Protein AF-S4PTS8-F1 (afdb_monomer_lite)

Organism: NCBI:txid116150

Secondary structure (DSSP, 8-state):
---------TTTS--HHHHHHHIIIIIGGGPPTT--------GGG---TTPPP-TTS-HHHHHHHHHHTT------

Sequence (76 aa):
FKSQTKLSDYHGDMNSVKFIDWLENQVLPNLLPNCVIVMDNEPYHTIQINKVPNMSSSKTDMIEWLYNKGLPFSPN

InterPro domains:
  IPR036397 Ribonuclease H superfamily [G3DSA:3.30.420.10] (1-75)

Foldseek 3Di:
DDDPDDPPPVVVPDALVVVVCCCVPPPVVPDDPPDDDDDDDDPSVDDDPLDQDDPPDDPVRNVVSCVVVVHDDDDD

Structure (mmCIF, N/CA/C/O backbone):
data_AF-S4PTS8-F1
#
_entry.id   AF-S4PTS8-F1
#
loop_
_atom_site.group_PDB
_atom_site.id
_atom_site.type_symbol
_atom_site.label_atom_id
_atom_site.label_alt_id
_atom_site.label_comp_id
_atom_site.label_asym_id
_atom_site.label_entity_id
_atom_site.label_seq_id
_atom_site.pdbx_PDB_ins_code
_atom_site.Cartn_x
_atom_site.Cartn_y
_atom_site.Cartn_z
_atom_site.occupancy
_atom_site.B_iso_or_equiv
_atom_site.auth_seq_id
_atom_site.auth_comp_id
_atom_site.auth_asym_id
_atom_site.auth_atom_id
_atom_site.pdbx_PDB_model_num
ATOM 1 N N . PHE A 1 1 ? -20.405 32.909 13.495 1.00 44.62 1 PHE A N 1
ATOM 2 C CA . PHE A 1 1 ? -19.166 32.265 13.019 1.00 44.62 1 PHE A CA 1
ATOM 3 C C . PHE A 1 1 ? -18.692 32.987 11.768 1.00 44.62 1 PHE A C 1
ATOM 5 O O . PHE A 1 1 ? -19.444 33.052 10.806 1.00 44.62 1 PHE A O 1
ATOM 12 N N . LYS A 1 2 ? -17.512 33.616 11.799 1.00 35.16 2 LYS A N 1
ATOM 13 C CA . LYS A 1 2 ? -16.911 34.223 10.602 1.00 35.16 2 LYS A CA 1
ATOM 14 C C . LYS A 1 2 ? -16.098 33.140 9.893 1.00 35.16 2 LYS A C 1
ATOM 16 O O . LYS A 1 2 ? -15.087 32.706 10.429 1.00 35.16 2 LYS A O 1
ATOM 21 N N . SER A 1 3 ? -16.566 32.699 8.728 1.00 50.41 3 SER A N 1
ATOM 22 C CA . SER A 1 3 ? -15.785 31.867 7.811 1.00 50.41 3 SER A CA 1
ATOM 23 C C . SER A 1 3 ? -14.777 32.775 7.111 1.00 50.41 3 SER A C 1
ATOM 25 O O . SER A 1 3 ? -15.155 33.607 6.288 1.00 50.41 3 SER A O 1
ATOM 27 N N . GLN A 1 4 ? -13.508 32.698 7.509 1.00 45.69 4 GLN A N 1
ATOM 28 C CA . GLN A 1 4 ? -12.420 33.306 6.751 1.00 45.69 4 GLN A CA 1
ATOM 29 C C . GLN A 1 4 ? -11.947 32.289 5.719 1.00 45.69 4 GLN A C 1
ATOM 31 O O . GLN A 1 4 ? -11.089 31.452 5.974 1.00 45.69 4 GLN A O 1
ATOM 36 N N . THR A 1 5 ? -12.545 32.382 4.538 1.00 50.56 5 THR A N 1
ATOM 37 C CA . THR A 1 5 ? -12.090 31.761 3.299 1.00 50.56 5 THR A CA 1
ATOM 38 C C . THR A 1 5 ? -10.740 32.356 2.896 1.00 50.56 5 THR A C 1
ATOM 40 O O . THR A 1 5 ? -10.665 33.342 2.162 1.00 50.56 5 THR A O 1
ATOM 43 N N . LYS A 1 6 ? -9.656 31.755 3.384 1.00 43.28 6 LYS A N 1
ATOM 44 C CA . LYS A 1 6 ? -8.395 31.672 2.644 1.00 43.28 6 LYS A CA 1
ATOM 45 C C . LYS A 1 6 ? -8.233 30.214 2.251 1.00 43.28 6 LYS A C 1
ATOM 47 O O . LYS A 1 6 ? -8.401 29.343 3.095 1.00 43.28 6 LYS A O 1
ATOM 52 N N . LEU A 1 7 ? -7.950 29.996 0.973 1.00 43.56 7 LEU A N 1
ATOM 53 C CA . LEU A 1 7 ? -7.649 28.725 0.325 1.00 43.56 7 LEU A CA 1
ATOM 54 C C . LEU A 1 7 ? -6.450 28.015 0.984 1.00 43.56 7 LEU A C 1
ATOM 56 O O . LEU A 1 7 ? -5.370 27.931 0.412 1.00 43.56 7 LEU A O 1
ATOM 60 N N . SER A 1 8 ? -6.620 27.531 2.209 1.00 45.16 8 SER A N 1
ATOM 61 C CA . SER A 1 8 ? -5.847 26.416 2.731 1.00 45.16 8 SER A CA 1
ATOM 62 C C . SER A 1 8 ? -6.522 25.191 2.154 1.00 45.16 8 SER A C 1
ATOM 64 O O . SER A 1 8 ? -7.439 24.642 2.762 1.00 45.16 8 SER A O 1
ATOM 66 N N . ASP A 1 9 ? -6.152 24.861 0.924 1.00 49.28 9 ASP A N 1
ATOM 67 C CA . ASP A 1 9 ? -6.561 23.632 0.272 1.00 49.28 9 ASP A CA 1
ATOM 68 C C . ASP A 1 9 ? -6.277 22.488 1.253 1.00 49.28 9 ASP A C 1
ATOM 70 O O . ASP A 1 9 ? -5.120 22.206 1.563 1.00 49.28 9 ASP A O 1
ATOM 74 N N . TYR A 1 10 ? -7.318 21.900 1.848 1.00 54.12 10 TYR A N 1
ATOM 75 C CA . TYR A 1 10 ? -7.158 20.803 2.811 1.00 54.12 10 TYR A CA 1
ATOM 76 C C . TYR A 1 10 ? -6.437 19.618 2.136 1.00 54.12 10 TYR A C 1
ATOM 78 O O . TYR A 1 10 ? -5.762 18.824 2.787 1.00 54.12 10 TYR A O 1
ATOM 86 N N . HIS A 1 11 ? -6.507 19.574 0.801 1.00 52.69 11 HIS A N 1
ATOM 87 C CA . HIS A 1 11 ? -5.811 18.643 -0.077 1.00 52.69 11 HIS A CA 1
ATOM 88 C C . HIS A 1 11 ? -4.333 18.984 -0.324 1.00 52.69 11 HIS A C 1
ATOM 90 O O . HIS A 1 11 ? -3.602 18.143 -0.836 1.00 52.69 11 HIS A O 1
ATOM 96 N N . GLY A 1 12 ? -3.861 20.183 0.033 1.00 54.16 12 GLY A N 1
ATOM 97 C CA . GLY A 1 12 ? -2.468 20.587 -0.181 1.00 54.16 12 GLY A CA 1
ATOM 98 C C . GLY A 1 12 ? -1.488 19.951 0.806 1.00 54.16 12 GLY A C 1
ATOM 99 O O . GLY A 1 12 ? -0.308 19.801 0.493 1.00 54.16 12 GLY A O 1
ATOM 100 N N . ASP A 1 13 ? -1.974 19.561 1.986 1.00 62.50 13 ASP A N 1
ATOM 101 C CA . ASP A 1 13 ? -1.129 19.070 3.077 1.00 62.50 13 ASP A CA 1
ATOM 102 C C . ASP A 1 13 ? -1.289 17.566 3.350 1.00 62.50 13 ASP A C 1
ATOM 104 O O . ASP A 1 13 ? -0.509 16.996 4.115 1.00 62.50 13 ASP A O 1
ATOM 108 N N . MET A 1 14 ? -2.257 16.898 2.715 1.00 70.38 14 MET A N 1
ATOM 109 C CA . MET A 1 14 ? -2.442 15.449 2.809 1.00 70.38 14 MET A CA 1
ATOM 110 C C . MET A 1 14 ? -1.798 14.744 1.616 1.00 70.38 14 MET A C 1
ATOM 112 O O . MET A 1 14 ? -2.055 15.061 0.461 1.00 70.38 14 MET A O 1
ATOM 116 N N . ASN A 1 15 ? -0.955 13.756 1.904 1.00 81.94 15 ASN A N 1
ATOM 117 C CA . ASN A 1 15 ? -0.386 12.863 0.904 1.00 81.94 15 ASN A CA 1
ATOM 118 C C . ASN A 1 15 ? -0.524 11.415 1.373 1.00 81.94 15 ASN A C 1
ATOM 120 O O . ASN A 1 15 ? -0.892 11.137 2.516 1.00 81.94 15 ASN A O 1
ATOM 124 N N . SER A 1 16 ? -0.205 10.490 0.479 1.00 82.62 16 SER A N 1
ATOM 125 C CA . SER A 1 16 ? -0.391 9.069 0.729 1.00 82.62 16 SER A CA 1
ATOM 126 C C . SER A 1 16 ? 0.454 8.542 1.901 1.00 82.62 16 SER A C 1
ATOM 128 O O . SER A 1 16 ? 0.024 7.632 2.598 1.00 82.62 16 SER A O 1
ATOM 130 N N . VAL A 1 17 ? 1.618 9.147 2.174 1.00 87.00 17 VAL A N 1
ATOM 131 C CA . VAL A 1 17 ? 2.484 8.788 3.311 1.00 87.00 17 VAL A CA 1
ATOM 132 C C . VAL A 1 17 ? 1.832 9.176 4.636 1.00 87.00 17 VAL A C 1
ATOM 134 O O . VAL A 1 17 ? 1.713 8.338 5.523 1.00 87.00 17 VAL A O 1
ATOM 137 N N . LYS A 1 18 ? 1.363 10.424 4.760 1.00 87.94 18 LYS A N 1
ATOM 138 C CA . LYS A 1 18 ? 0.671 10.907 5.968 1.00 87.94 18 LYS A CA 1
ATOM 139 C C . LYS A 1 18 ? -0.622 10.127 6.223 1.00 87.94 18 LYS A C 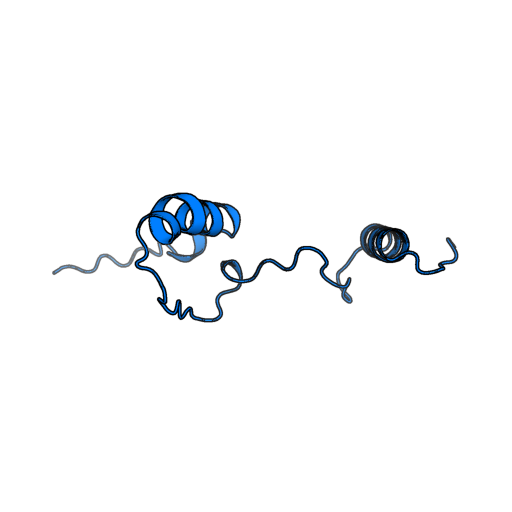1
ATOM 141 O O . LYS A 1 18 ? -0.944 9.832 7.369 1.00 87.94 18 LYS A O 1
ATOM 146 N N . PHE A 1 19 ? -1.348 9.785 5.156 1.00 87.94 19 PHE A N 1
ATOM 147 C CA . PHE A 1 19 ? -2.560 8.979 5.257 1.00 87.94 19 PHE A CA 1
ATOM 148 C C . PHE A 1 19 ? -2.271 7.572 5.799 1.00 87.94 19 PHE A C 1
ATOM 150 O O . PHE A 1 19 ? -2.954 7.136 6.723 1.00 87.94 19 PHE A O 1
ATOM 157 N N . ILE A 1 20 ? -1.252 6.889 5.265 1.00 89.00 20 ILE A N 1
ATOM 158 C CA . ILE A 1 20 ? -0.856 5.556 5.742 1.00 89.00 20 ILE A CA 1
ATOM 159 C C . ILE A 1 20 ? -0.387 5.612 7.194 1.00 89.00 20 ILE A C 1
ATOM 161 O O . ILE A 1 20 ? -0.858 4.812 7.993 1.00 89.00 20 ILE A O 1
ATOM 165 N N . ASP A 1 21 ? 0.461 6.578 7.554 1.00 91.50 21 ASP A N 1
ATOM 166 C CA . ASP A 1 21 ? 0.947 6.735 8.931 1.00 91.50 21 ASP A CA 1
ATOM 167 C C . ASP A 1 21 ? -0.211 6.901 9.927 1.00 91.50 21 ASP A C 1
ATOM 169 O O . ASP A 1 21 ? -0.283 6.207 10.940 1.00 91.50 21 ASP A O 1
ATOM 173 N N . TRP A 1 22 ? -1.180 7.761 9.604 1.00 91.69 22 TRP A N 1
ATOM 174 C CA . TRP A 1 22 ? -2.379 7.928 10.420 1.00 91.69 22 TRP A CA 1
ATOM 175 C C . TRP A 1 22 ? -3.227 6.648 10.488 1.00 91.69 22 TRP A C 1
ATOM 177 O O . TRP A 1 22 ? -3.675 6.260 11.571 1.00 91.69 22 TRP A O 1
ATOM 187 N N . LEU A 1 23 ? -3.437 5.969 9.357 1.00 91.62 23 LEU A N 1
ATOM 188 C CA . LEU A 1 23 ? -4.223 4.738 9.306 1.00 91.62 23 LEU A CA 1
ATOM 189 C C . LEU A 1 23 ? -3.578 3.642 1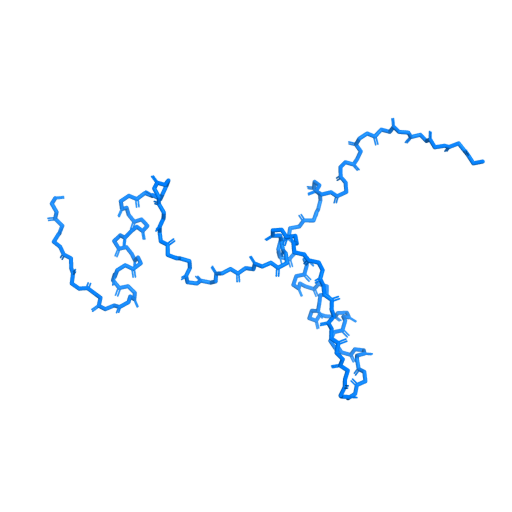0.170 1.00 91.62 23 LEU A C 1
ATOM 191 O O . LEU A 1 23 ? -4.247 3.065 11.027 1.00 91.62 23 LEU A O 1
ATOM 195 N N . GLU A 1 24 ? -2.283 3.392 9.988 1.00 92.75 24 GLU A N 1
ATOM 196 C CA . GLU A 1 24 ? -1.536 2.332 10.670 1.00 92.75 24 GLU A CA 1
ATOM 197 C C . GLU A 1 24 ? -1.336 2.607 12.158 1.00 92.75 24 GLU A C 1
ATOM 199 O O . GLU A 1 24 ? -1.522 1.704 12.974 1.00 92.75 24 GLU A O 1
ATOM 204 N N . ASN A 1 25 ? -0.988 3.844 12.520 1.00 95.94 25 ASN A N 1
ATOM 205 C CA . ASN A 1 25 ? -0.575 4.163 13.886 1.00 95.94 25 ASN A CA 1
ATOM 206 C C . ASN A 1 25 ? -1.712 4.689 14.765 1.00 95.94 25 ASN A C 1
ATOM 208 O O . ASN A 1 25 ? -1.610 4.604 15.987 1.00 95.94 25 ASN A O 1
ATOM 212 N N . GLN A 1 26 ? -2.794 5.216 14.180 1.00 93.06 26 GLN A N 1
ATOM 213 C CA . GLN A 1 26 ? -3.897 5.811 14.947 1.00 93.06 26 GLN A CA 1
ATOM 214 C C . GLN A 1 26 ? -5.231 5.099 14.744 1.00 93.06 26 GLN A C 1
ATOM 216 O O . GLN A 1 26 ? -5.994 4.972 15.700 1.00 93.06 26 GLN A O 1
ATOM 221 N N . VAL A 1 27 ? -5.546 4.627 13.537 1.00 93.38 27 VAL A N 1
ATOM 222 C CA . VAL A 1 27 ? -6.855 4.005 13.277 1.00 93.38 27 VAL A CA 1
ATOM 223 C C . VAL A 1 27 ? -6.825 2.523 13.619 1.00 93.38 27 VAL A C 1
ATOM 225 O O . VAL A 1 27 ? -7.539 2.103 14.528 1.00 93.38 27 VAL A O 1
ATOM 228 N N . LEU A 1 28 ? -5.986 1.737 12.935 1.00 93.88 28 LEU A N 1
ATOM 229 C CA . LEU A 1 28 ? -5.956 0.276 13.068 1.00 93.88 28 LEU A CA 1
ATOM 230 C C . LEU A 1 28 ? -5.799 -0.223 14.518 1.00 93.88 28 LEU A C 1
ATOM 232 O O . LEU A 1 28 ? -6.541 -1.134 14.889 1.00 93.88 28 LEU A O 1
ATOM 236 N N . PRO A 1 29 ? -4.934 0.362 15.372 1.00 95.56 29 PRO A N 1
ATOM 237 C CA . PRO A 1 29 ? -4.756 -0.109 16.748 1.00 95.56 29 PRO A CA 1
ATOM 238 C C . PRO A 1 29 ? -5.983 0.120 17.637 1.00 95.56 29 PRO A C 1
ATOM 240 O O . PRO A 1 29 ? -6.123 -0.527 18.672 1.00 95.56 29 PRO A O 1
ATOM 243 N N . ASN A 1 30 ? -6.866 1.038 17.240 1.00 94.44 30 ASN A N 1
ATOM 244 C CA . ASN A 1 30 ? -8.050 1.433 17.998 1.00 94.44 30 ASN A CA 1
ATOM 245 C C . ASN A 1 30 ? -9.348 0.824 17.436 1.00 94.44 30 ASN A C 1
ATOM 247 O O . ASN A 1 30 ? -10.436 1.135 17.927 1.00 94.44 30 ASN A O 1
ATOM 251 N N . LEU A 1 31 ? -9.264 -0.044 16.419 1.00 94.06 31 LEU A N 1
ATOM 252 C CA . LEU A 1 31 ? -10.433 -0.710 15.851 1.00 94.06 31 LEU A CA 1
ATOM 253 C C . LEU A 1 31 ? -10.843 -1.937 16.664 1.00 94.06 31 LEU A C 1
ATOM 255 O O . LEU A 1 31 ? -10.028 -2.778 17.043 1.00 94.06 31 LEU A O 1
ATOM 259 N N . LEU A 1 32 ? -12.153 -2.072 16.869 1.00 93.81 32 LEU A N 1
ATOM 260 C CA . LEU A 1 32 ? -12.732 -3.300 17.397 1.00 93.81 32 LEU A CA 1
ATOM 261 C C . LEU A 1 32 ? -12.608 -4.445 16.371 1.00 93.81 32 LEU A C 1
ATOM 263 O O . LEU A 1 32 ? -12.596 -4.196 15.159 1.00 93.81 32 LEU A O 1
ATOM 267 N N . PRO A 1 33 ? -12.567 -5.709 16.828 1.00 92.81 33 PRO A N 1
ATOM 268 C CA . PRO A 1 33 ? -12.646 -6.858 15.935 1.00 92.81 33 PRO A CA 1
ATOM 269 C C . PRO A 1 33 ? -13.915 -6.823 15.073 1.00 92.81 33 PRO A C 1
ATOM 271 O O . PRO A 1 33 ? -14.982 -6.436 15.546 1.00 92.81 33 PRO A O 1
ATOM 274 N N . ASN A 1 34 ? -13.814 -7.311 13.832 1.00 92.62 34 ASN A N 1
ATOM 275 C CA . ASN A 1 34 ? -14.923 -7.413 12.869 1.00 92.62 34 ASN A CA 1
ATOM 276 C C . ASN A 1 34 ? -15.545 -6.071 12.432 1.00 92.62 34 ASN A C 1
ATOM 278 O O . ASN A 1 34 ? -16.723 -6.015 12.081 1.00 92.62 34 ASN A O 1
ATOM 282 N N . CYS A 1 35 ? -14.765 -4.993 12.425 1.00 92.69 35 CYS A N 1
ATOM 283 C CA . CYS A 1 35 ? -15.190 -3.710 11.871 1.00 92.69 35 CYS A CA 1
ATOM 284 C C . CYS A 1 35 ? -15.024 -3.638 10.347 1.00 92.69 35 CYS A C 1
ATOM 286 O O . CYS A 1 35 ? -14.163 -4.292 9.760 1.00 92.69 35 CYS A O 1
ATOM 288 N N . VAL A 1 36 ? -15.832 -2.781 9.718 1.00 92.88 36 VAL A N 1
ATOM 289 C CA . VAL A 1 36 ? -15.736 -2.435 8.294 1.00 92.88 36 VAL A CA 1
ATOM 290 C C . VAL A 1 36 ? -15.245 -0.998 8.177 1.00 92.88 36 VAL A C 1
ATOM 292 O O . VAL A 1 36 ? -15.804 -0.099 8.803 1.00 92.88 36 VAL A O 1
ATOM 295 N N . ILE A 1 37 ? -14.216 -0.782 7.361 1.00 90.81 37 ILE A N 1
ATOM 296 C CA . ILE A 1 37 ? -13.718 0.550 7.011 1.00 90.81 37 ILE A CA 1
ATOM 297 C C . ILE A 1 37 ? -14.301 0.918 5.645 1.00 90.81 37 ILE A C 1
ATOM 299 O O . ILE A 1 37 ? -14.143 0.168 4.683 1.00 90.81 37 ILE A O 1
ATOM 303 N N . VAL A 1 38 ? -14.973 2.066 5.561 1.00 90.00 38 VAL A N 1
ATOM 304 C CA . VAL A 1 38 ? -15.509 2.621 4.310 1.00 90.00 38 VAL A CA 1
ATOM 305 C C . VAL A 1 38 ? -14.841 3.970 4.075 1.00 90.00 38 VAL A C 1
ATOM 307 O O . VAL A 1 38 ? -14.853 4.819 4.963 1.00 90.00 38 VAL A O 1
ATOM 310 N N . MET A 1 39 ? -14.246 4.149 2.898 1.00 88.69 39 MET A N 1
ATOM 311 C CA . MET A 1 39 ? -13.523 5.360 2.499 1.00 88.69 39 MET A CA 1
ATOM 312 C C . MET A 1 39 ? -14.035 5.827 1.137 1.00 88.69 39 MET A C 1
ATOM 314 O O . MET A 1 39 ? -14.506 5.013 0.337 1.00 88.69 39 MET A O 1
ATOM 318 N N . ASP A 1 40 ? -13.963 7.129 0.888 1.00 85.06 40 ASP A N 1
ATOM 319 C CA . ASP A 1 40 ? -14.172 7.704 -0.436 1.00 85.06 40 ASP A CA 1
ATOM 320 C C . ASP A 1 40 ? -12.967 7.430 -1.356 1.00 85.06 40 ASP A C 1
ATOM 322 O O . ASP A 1 40 ? -11.930 6.902 -0.950 1.00 85.06 40 ASP A O 1
ATOM 326 N N . ASN A 1 41 ? -13.128 7.726 -2.646 1.00 83.69 41 ASN A N 1
ATOM 327 C CA . ASN A 1 41 ? -12.111 7.458 -3.661 1.00 83.69 41 ASN A CA 1
ATOM 328 C C . ASN A 1 41 ? -11.256 8.702 -3.936 1.00 83.69 41 ASN A C 1
ATOM 330 O O . ASN A 1 41 ? -11.313 9.265 -5.030 1.00 83.69 41 ASN A O 1
ATOM 334 N N . GLU A 1 42 ? -10.469 9.124 -2.948 1.00 79.19 42 GLU A N 1
ATOM 335 C CA . GLU A 1 42 ? -9.473 10.183 -3.140 1.00 79.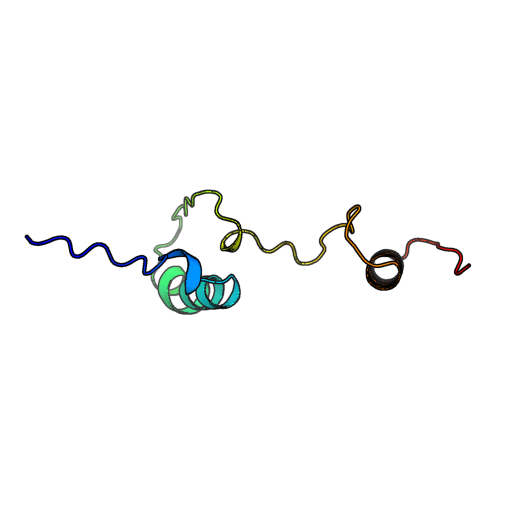19 42 GLU A CA 1
ATOM 336 C C . GLU A 1 42 ? -8.107 9.612 -3.574 1.00 79.19 42 GLU A C 1
ATOM 338 O O . GLU A 1 42 ? -7.705 8.534 -3.117 1.00 79.19 42 GLU A O 1
ATOM 343 N N . PRO A 1 43 ? -7.336 10.317 -4.431 1.00 72.88 43 PRO A N 1
ATOM 344 C CA . PRO A 1 43 ? -6.094 9.789 -5.007 1.00 72.88 43 PRO A CA 1
ATOM 345 C C . PRO A 1 43 ? -5.040 9.354 -3.980 1.00 72.88 43 PRO A C 1
ATOM 347 O O . PRO A 1 43 ? -4.271 8.431 -4.238 1.00 72.88 43 PRO A O 1
ATOM 350 N N . TYR A 1 44 ? -4.995 9.997 -2.811 1.00 74.12 44 TYR A N 1
ATOM 351 C CA . TYR A 1 44 ? -4.058 9.658 -1.735 1.00 74.12 44 TYR A CA 1
ATOM 352 C C . TYR A 1 44 ? -4.492 8.450 -0.889 1.00 74.12 44 TYR A C 1
ATOM 354 O O . TYR A 1 44 ? -3.650 7.897 -0.182 1.00 74.12 44 TYR A O 1
ATOM 362 N N . HIS A 1 45 ? -5.752 8.002 -0.983 1.00 73.56 45 HIS A N 1
ATOM 363 C CA . HIS A 1 45 ? -6.225 6.765 -0.342 1.00 73.56 45 HIS A CA 1
ATOM 364 C C . HIS A 1 45 ? -5.815 5.505 -1.110 1.00 73.56 45 HIS A C 1
ATOM 366 O O . HIS A 1 45 ? -5.808 4.412 -0.547 1.00 73.56 45 HIS A O 1
ATOM 372 N N . THR A 1 46 ? -5.438 5.645 -2.384 1.00 74.38 46 THR A N 1
ATOM 373 C CA . THR A 1 46 ? -5.138 4.509 -3.260 1.00 74.38 46 THR A CA 1
ATOM 374 C C . THR A 1 46 ? -3.691 4.564 -3.741 1.00 74.38 46 THR A C 1
ATOM 376 O O . THR A 1 46 ? -3.385 5.151 -4.779 1.00 74.38 46 THR A O 1
ATOM 379 N N . ILE A 1 47 ? -2.778 3.911 -3.014 1.00 74.12 47 ILE A N 1
ATOM 380 C CA . ILE A 1 47 ? -1.418 3.669 -3.516 1.00 74.12 47 ILE A CA 1
ATOM 381 C C . ILE A 1 47 ? -1.388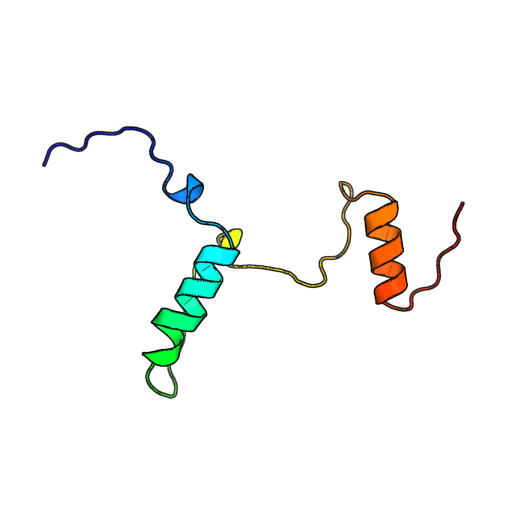 2.346 -4.274 1.00 74.12 47 ILE A C 1
ATOM 383 O O . ILE A 1 47 ? -1.633 1.280 -3.712 1.00 74.12 47 ILE A O 1
ATOM 387 N N . GLN A 1 48 ? -1.007 2.399 -5.549 1.00 79.06 48 GLN A N 1
ATOM 388 C CA . GLN A 1 48 ? -0.717 1.201 -6.329 1.00 79.06 48 GLN A CA 1
ATOM 389 C C . GLN A 1 48 ? 0.795 0.957 -6.369 1.00 79.06 48 GLN A C 1
ATOM 391 O O . GLN A 1 48 ? 1.509 1.601 -7.132 1.00 79.06 48 GLN A O 1
ATOM 396 N N . ILE A 1 49 ? 1.268 -0.009 -5.574 1.00 74.19 49 ILE A N 1
ATOM 397 C CA . ILE A 1 49 ? 2.701 -0.342 -5.440 1.00 74.19 49 ILE A CA 1
ATOM 398 C C . ILE A 1 49 ? 3.311 -0.779 -6.782 1.00 74.19 49 ILE A C 1
ATOM 400 O O . ILE A 1 49 ? 4.406 -0.369 -7.137 1.00 74.19 49 ILE A O 1
ATOM 404 N N . ASN A 1 50 ? 2.581 -1.577 -7.564 1.00 78.12 50 ASN A N 1
ATOM 405 C CA . ASN A 1 50 ? 3.034 -2.092 -8.860 1.00 78.12 50 ASN A CA 1
ATOM 406 C C . ASN A 1 50 ? 2.209 -1.504 -10.009 1.00 78.12 50 ASN A C 1
ATOM 408 O O . ASN A 1 50 ? 1.588 -2.245 -10.780 1.00 78.12 50 ASN A O 1
ATOM 412 N N . LYS A 1 51 ? 2.136 -0.171 -10.081 1.00 84.19 51 LYS A N 1
ATOM 413 C CA . LYS A 1 51 ? 1.356 0.524 -11.109 1.00 84.19 51 LYS A CA 1
ATOM 414 C C . LYS A 1 51 ? 1.887 0.199 -12.502 1.00 84.19 51 LYS A C 1
ATOM 416 O O . LYS A 1 51 ? 3.083 0.292 -12.750 1.00 84.19 51 LYS A O 1
ATOM 421 N N . VAL A 1 52 ? 0.986 -0.196 -13.400 1.00 90.12 52 VAL A N 1
ATOM 422 C CA . VAL A 1 52 ? 1.331 -0.398 -14.810 1.00 90.12 52 VAL A CA 1
ATOM 423 C C . VAL A 1 52 ? 1.736 0.960 -15.396 1.00 90.12 52 VAL A C 1
ATOM 425 O O . VAL A 1 52 ? 0.995 1.932 -15.200 1.00 90.12 52 VAL A O 1
ATOM 428 N N . PRO A 1 53 ? 2.879 1.048 -16.095 1.00 91.19 53 PRO A N 1
ATOM 429 C CA . PRO A 1 53 ? 3.264 2.246 -16.817 1.00 91.19 53 PRO A CA 1
ATOM 430 C C . PRO A 1 53 ? 2.143 2.701 -17.752 1.00 91.19 53 PRO A C 1
ATOM 432 O O . PRO A 1 53 ? 1.434 1.884 -18.340 1.00 91.19 53 PRO A O 1
ATOM 435 N N . ASN A 1 54 ? 1.973 4.009 -17.896 1.00 91.38 54 ASN A N 1
ATOM 436 C CA . ASN A 1 54 ? 0.969 4.591 -18.783 1.00 91.38 54 ASN A CA 1
ATOM 437 C C . ASN A 1 54 ? 1.648 5.438 -19.871 1.00 91.38 54 ASN A C 1
ATOM 439 O O . ASN A 1 54 ? 2.871 5.502 -19.951 1.00 91.38 54 ASN A O 1
ATOM 443 N N . MET A 1 55 ? 0.856 6.121 -20.699 1.00 91.38 55 MET A N 1
ATOM 444 C CA . MET A 1 55 ? 1.373 6.940 -21.806 1.00 91.38 55 MET A CA 1
ATOM 445 C C . MET A 1 55 ? 2.284 8.102 -21.370 1.00 91.38 55 MET A C 1
ATOM 447 O O . MET A 1 55 ? 2.973 8.668 -22.211 1.00 91.38 55 MET A O 1
ATOM 451 N N . SER A 1 56 ? 2.283 8.465 -20.084 1.00 92.81 56 SER A N 1
ATOM 452 C CA . SER A 1 56 ? 3.165 9.491 -19.508 1.00 92.81 56 SER A CA 1
ATOM 453 C C . SER A 1 56 ? 4.402 8.927 -18.798 1.00 92.81 56 SER A C 1
ATOM 455 O O . SER A 1 56 ? 5.247 9.703 -18.362 1.00 92.81 56 SER A O 1
ATOM 457 N N . SER A 1 57 ? 4.525 7.602 -18.663 1.00 93.25 57 SER A N 1
ATOM 458 C CA . SER A 1 57 ? 5.687 6.960 -18.039 1.00 93.25 57 SER A CA 1
ATOM 459 C C . SER A 1 57 ? 6.931 7.074 -18.918 1.00 93.25 57 SER A C 1
ATOM 461 O O . SER A 1 57 ? 6.841 7.042 -20.147 1.00 93.25 57 SER A O 1
ATOM 463 N N . SER A 1 58 ? 8.109 7.175 -18.297 1.00 93.50 58 SER A N 1
ATOM 464 C CA . SER A 1 58 ? 9.363 7.186 -19.052 1.00 93.50 58 SER A CA 1
ATOM 465 C C . SER A 1 58 ? 9.693 5.791 -19.604 1.00 93.50 58 SER A C 1
ATOM 467 O O . SER A 1 58 ? 9.248 4.770 -19.074 1.00 93.50 58 SER A O 1
ATOM 469 N N . LYS A 1 59 ? 10.528 5.725 -20.653 1.00 91.62 59 LYS A N 1
ATOM 470 C CA . LYS A 1 59 ? 11.052 4.447 -21.180 1.00 91.62 59 LYS A CA 1
ATOM 471 C C . LYS A 1 59 ? 11.745 3.637 -20.076 1.00 91.62 59 LYS A C 1
ATOM 473 O O . LYS A 1 59 ? 11.617 2.417 -20.052 1.00 91.62 59 LYS A O 1
ATOM 478 N N . THR A 1 60 ? 12.448 4.311 -19.165 1.00 92.38 60 THR A N 1
ATOM 479 C CA . THR A 1 60 ? 13.120 3.683 -18.022 1.00 92.38 60 THR A CA 1
ATOM 480 C C . THR A 1 60 ? 12.113 3.031 -17.080 1.00 92.38 60 THR A C 1
ATOM 482 O O . THR A 1 60 ? 12.246 1.839 -16.816 1.00 92.38 60 THR A O 1
ATOM 485 N N . ASP A 1 61 ? 11.064 3.755 -16.672 1.00 91.69 61 ASP A N 1
ATOM 486 C CA . ASP A 1 61 ? 10.018 3.218 -15.782 1.00 91.69 61 ASP A CA 1
ATOM 487 C C . ASP A 1 61 ? 9.313 2.009 -16.416 1.00 91.69 61 ASP A C 1
ATOM 489 O O . ASP A 1 61 ? 8.984 1.029 -15.748 1.00 91.6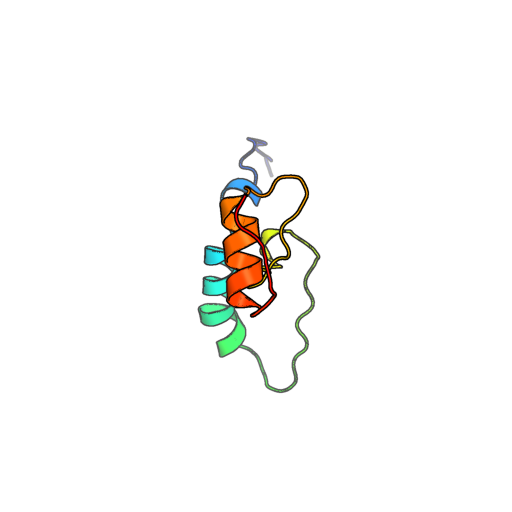9 61 ASP A O 1
ATOM 493 N N . MET A 1 62 ? 9.089 2.062 -17.735 1.00 92.62 62 MET A N 1
ATOM 494 C CA . MET A 1 62 ? 8.494 0.960 -18.493 1.00 92.62 62 MET A CA 1
ATOM 495 C C . MET A 1 62 ? 9.377 -0.290 -18.502 1.00 92.62 62 MET A C 1
ATOM 497 O O . MET A 1 62 ? 8.881 -1.393 -18.271 1.00 92.62 62 MET A O 1
ATOM 501 N N . ILE A 1 63 ? 10.674 -0.123 -18.767 1.00 92.25 63 ILE A N 1
ATOM 502 C CA . ILE A 1 63 ? 11.647 -1.222 -18.778 1.00 92.25 63 ILE A CA 1
ATOM 503 C C . ILE A 1 63 ? 11.786 -1.833 -17.383 1.00 92.25 63 ILE A C 1
ATOM 505 O O . ILE A 1 63 ? 11.748 -3.056 -17.250 1.00 92.25 63 ILE A O 1
ATOM 509 N N . GLU A 1 64 ? 11.904 -1.003 -16.347 1.00 91.88 64 GLU A N 1
ATOM 510 C CA . GLU A 1 64 ? 12.000 -1.460 -14.960 1.00 91.88 64 GLU A CA 1
ATOM 511 C C . GLU A 1 64 ? 10.758 -2.259 -14.549 1.00 91.88 64 GLU A C 1
ATOM 513 O O . GLU A 1 64 ? 10.872 -3.343 -13.973 1.00 91.88 64 GLU A O 1
ATOM 518 N N . TRP A 1 65 ? 9.563 -1.789 -14.919 1.00 93.50 65 TRP A N 1
ATOM 519 C CA . TRP A 1 65 ? 8.329 -2.524 -14.657 1.00 93.50 65 TRP A CA 1
ATOM 520 C C . TRP A 1 65 ? 8.296 -3.886 -15.367 1.00 93.50 65 TRP A C 1
ATOM 522 O O . TRP A 1 65 ? 7.936 -4.887 -14.744 1.00 93.50 65 TRP A O 1
ATOM 532 N N . LEU A 1 66 ? 8.699 -3.955 -16.643 1.00 93.19 66 LEU A N 1
ATOM 533 C CA . LEU A 1 66 ? 8.769 -5.217 -17.396 1.00 93.19 66 LEU A CA 1
ATOM 534 C C . LEU A 1 66 ? 9.774 -6.190 -16.771 1.00 93.19 66 LEU A C 1
ATOM 536 O O . LEU A 1 66 ? 9.448 -7.363 -16.576 1.00 93.19 66 LEU A O 1
ATOM 540 N N . TYR A 1 67 ? 10.953 -5.693 -16.395 1.00 92.31 67 TYR A N 1
ATOM 541 C CA . TYR A 1 67 ? 11.983 -6.468 -15.710 1.00 92.31 67 TYR A CA 1
ATOM 542 C C . TYR A 1 67 ? 11.471 -7.044 -14.382 1.00 92.31 67 TYR A C 1
ATOM 544 O O . TYR A 1 67 ? 11.553 -8.252 -14.162 1.00 92.31 67 TYR A O 1
ATOM 552 N N . ASN A 1 68 ? 10.845 -6.215 -13.540 1.00 91.62 68 ASN A N 1
ATOM 553 C CA . 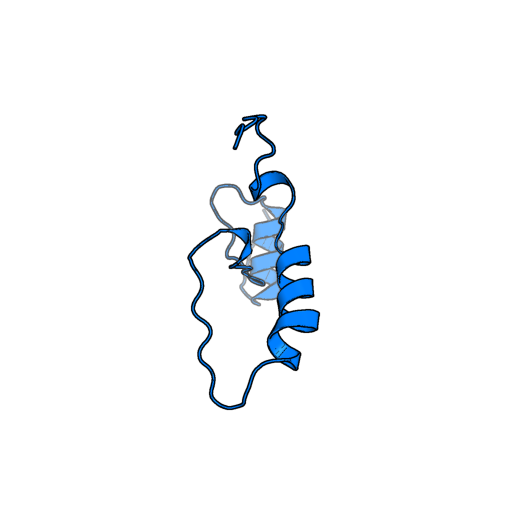ASN A 1 68 ? 10.280 -6.637 -12.252 1.00 91.62 68 ASN A CA 1
ATOM 554 C C . ASN A 1 68 ? 9.136 -7.656 -12.398 1.00 91.62 68 ASN A C 1
ATOM 556 O O . ASN A 1 68 ? 8.853 -8.416 -11.471 1.00 91.62 68 ASN A O 1
ATOM 560 N N . LYS A 1 69 ? 8.470 -7.692 -13.558 1.00 92.88 69 LYS A N 1
ATOM 561 C CA . LYS A 1 69 ? 7.447 -8.694 -13.893 1.00 92.88 69 LYS A CA 1
ATOM 562 C C . LYS A 1 69 ? 8.005 -9.952 -14.559 1.00 92.88 69 LYS A C 1
ATOM 564 O O . LYS A 1 69 ? 7.231 -10.874 -14.805 1.00 92.88 69 LYS A O 1
ATOM 569 N N . GLY A 1 70 ? 9.307 -10.008 -14.847 1.00 92.88 70 GLY A N 1
ATOM 570 C CA . GLY A 1 70 ? 9.921 -11.111 -15.590 1.00 92.88 70 GLY A CA 1
ATOM 571 C C . GLY A 1 70 ? 9.447 -11.191 -17.043 1.00 92.88 70 GLY A C 1
ATOM 572 O O . GLY A 1 70 ? 9.440 -12.272 -17.631 1.00 92.88 70 GLY A O 1
ATOM 573 N N . LEU A 1 71 ? 9.004 -10.067 -17.613 1.00 92.38 71 LEU A N 1
ATOM 574 C CA . LEU A 1 71 ? 8.511 -10.003 -18.983 1.00 92.38 71 LEU A CA 1
ATOM 575 C C . LEU A 1 71 ? 9.667 -9.716 -19.950 1.00 92.38 71 LEU A C 1
ATOM 577 O O . LEU A 1 71 ? 10.497 -8.847 -19.671 1.00 92.38 71 LEU A O 1
ATOM 581 N N . PRO A 1 72 ? 9.735 -10.416 -21.096 1.00 90.06 72 PRO A N 1
ATOM 582 C CA . PRO A 1 72 ? 10.783 -10.185 -22.076 1.00 90.06 72 PRO A CA 1
ATOM 583 C C . PRO A 1 72 ? 10.617 -8.809 -22.728 1.00 90.06 72 PRO A C 1
ATOM 585 O O . PRO A 1 72 ? 9.512 -8.405 -23.093 1.00 90.06 72 PRO A O 1
ATOM 588 N N . PHE A 1 73 ? 11.731 -8.110 -22.926 1.00 87.44 73 PHE A N 1
ATOM 589 C CA . PHE A 1 73 ? 11.781 -6.858 -23.674 1.00 87.44 73 PHE A CA 1
ATOM 590 C C . PHE A 1 73 ? 13.101 -6.750 -24.442 1.00 87.44 73 PHE A C 1
ATOM 592 O O . PHE A 1 73 ? 14.115 -7.314 -24.034 1.00 87.44 73 PHE A O 1
ATOM 599 N N . SER A 1 74 ? 13.085 -6.020 -25.559 1.00 84.69 74 SER A N 1
ATOM 600 C CA . SER A 1 74 ? 14.288 -5.707 -26.334 1.00 84.69 74 SER A CA 1
ATOM 601 C C . SER A 1 74 ? 14.695 -4.257 -26.068 1.00 84.69 74 SER A C 1
ATOM 603 O O . SER A 1 74 ? 13.909 -3.355 -26.374 1.00 84.69 74 SER A O 1
ATOM 605 N N . PRO A 1 75 ? 15.885 -3.992 -25.505 1.00 73.44 75 PRO A N 1
ATOM 606 C CA . PRO A 1 75 ? 16.417 -2.640 -25.451 1.00 73.44 75 PRO A CA 1
ATOM 607 C C . PRO A 1 75 ? 16.843 -2.220 -26.866 1.00 73.44 75 PRO A C 1
ATOM 609 O O . PRO A 1 75 ? 17.841 -2.708 -27.386 1.00 73.44 75 PRO A O 1
ATOM 612 N N . ASN A 1 76 ? 16.049 -1.345 -27.492 1.00 61.09 76 ASN A N 1
ATOM 613 C CA . ASN A 1 76 ? 16.476 -0.563 -28.658 1.00 61.09 76 ASN A CA 1
ATOM 614 C C . ASN A 1 76 ? 17.379 0.586 -28.223 1.00 61.09 76 ASN A C 1
ATOM 616 O O . ASN A 1 76 ? 16.964 1.294 -27.264 1.00 61.09 76 ASN A O 1
#

pLDDT: mean 80.98, std 16.51, range [35.16, 95.94]

Radius of gyration: 19.38 Å; chains: 1; bounding box: 36×45×47 Å